Protein AF-M0QJD2-F1 (afdb_monomer)

Structure (mmCIF, N/CA/C/O backbone):
data_AF-M0QJD2-F1
#
_entry.id   AF-M0QJD2-F1
#
loop_
_atom_site.group_PDB
_atom_site.id
_atom_site.type_symbol
_atom_site.label_atom_id
_atom_site.label_alt_id
_atom_site.label_comp_id
_atom_site.label_asym_id
_atom_site.label_entity_id
_atom_site.label_seq_id
_atom_site.pdbx_PDB_ins_code
_atom_site.Cartn_x
_atom_site.Cartn_y
_atom_site.Cartn_z
_atom_site.occupancy
_atom_site.B_iso_or_equiv
_atom_site.auth_seq_id
_atom_site.auth_comp_id
_atom_site.auth_asym_id
_atom_site.auth_atom_id
_atom_site.pdbx_PDB_model_num
ATOM 1 N N . MET A 1 1 ? -17.493 -7.060 16.418 1.00 49.16 1 MET A N 1
ATOM 2 C CA . MET A 1 1 ? -16.060 -7.423 16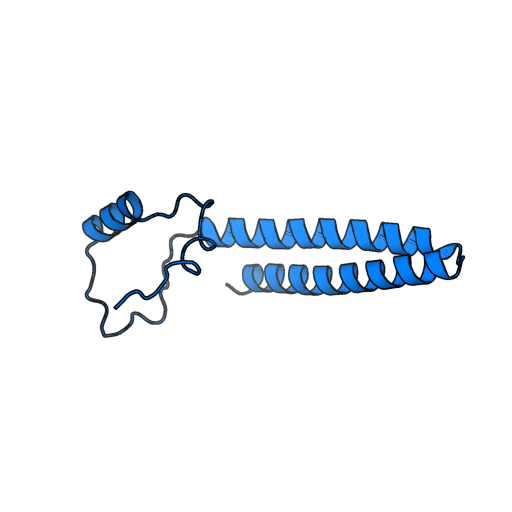.561 1.00 49.16 1 MET A CA 1
ATOM 3 C C . MET A 1 1 ? -15.407 -7.894 15.257 1.00 49.16 1 MET A C 1
ATOM 5 O O . MET A 1 1 ? -14.231 -7.611 15.078 1.00 49.16 1 MET A O 1
ATOM 9 N N . GLN A 1 2 ? -16.117 -8.575 14.345 1.00 60.53 2 GLN A N 1
ATOM 10 C CA . GLN A 1 2 ? -15.508 -9.152 13.132 1.00 60.53 2 GLN A CA 1
ATOM 11 C C . GLN A 1 2 ? -15.116 -8.118 12.060 1.00 60.53 2 GLN A C 1
ATOM 13 O O . GLN A 1 2 ? -14.043 -8.233 11.479 1.00 60.53 2 GLN A O 1
ATOM 18 N N . PHE A 1 3 ? -15.922 -7.068 11.857 1.00 59.38 3 PHE A N 1
ATOM 19 C CA . PHE A 1 3 ? -15.690 -6.089 10.785 1.00 59.38 3 PHE A CA 1
ATOM 20 C C . PHE A 1 3 ? -14.346 -5.352 10.889 1.00 59.38 3 PHE A C 1
ATOM 22 O O . PHE A 1 3 ? -13.630 -5.265 9.901 1.00 59.38 3 PHE A O 1
ATOM 29 N N . SER A 1 4 ? -13.937 -4.892 12.078 1.00 62.06 4 SER A N 1
ATOM 30 C CA . SER A 1 4 ? -12.656 -4.182 12.249 1.00 62.06 4 SER A CA 1
ATOM 31 C C . SER A 1 4 ? -11.440 -5.072 11.956 1.00 62.06 4 SER A C 1
ATOM 33 O O . SER A 1 4 ? -10.483 -4.623 11.334 1.00 62.06 4 SER A O 1
ATOM 35 N N . LYS A 1 5 ? -11.496 -6.353 12.350 1.00 66.62 5 LYS A N 1
ATOM 36 C CA . LYS A 1 5 ? -10.447 -7.337 12.036 1.00 66.62 5 LYS A CA 1
ATOM 37 C C . LYS A 1 5 ? -10.417 -7.668 10.539 1.00 66.62 5 LYS A C 1
ATOM 39 O O . LYS A 1 5 ? -9.338 -7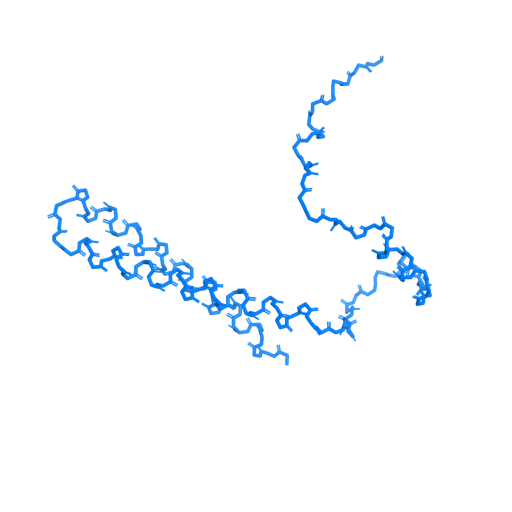.794 9.971 1.00 66.62 5 LYS A O 1
ATOM 44 N N . ALA A 1 6 ? -11.585 -7.746 9.898 1.00 75.12 6 ALA A N 1
ATOM 45 C CA . ALA A 1 6 ? -11.696 -7.960 8.457 1.00 75.12 6 ALA A CA 1
ATOM 46 C C . ALA A 1 6 ? -11.090 -6.798 7.653 1.00 75.12 6 ALA A C 1
ATOM 48 O O . ALA A 1 6 ? -10.366 -7.047 6.697 1.00 75.12 6 ALA A O 1
ATOM 49 N N . PHE A 1 7 ? -11.294 -5.544 8.073 1.00 75.25 7 PHE A N 1
ATOM 50 C CA . PHE A 1 7 ? -10.673 -4.382 7.423 1.00 75.25 7 PHE A CA 1
ATOM 51 C C . PHE A 1 7 ? -9.142 -4.392 7.513 1.00 75.25 7 PHE A C 1
ATOM 53 O O . PHE A 1 7 ? -8.475 -4.126 6.515 1.00 75.25 7 PHE A O 1
ATOM 60 N N . GLY A 1 8 ? -8.583 -4.763 8.670 1.00 73.06 8 GLY A N 1
ATOM 61 C CA . GLY A 1 8 ? -7.134 -4.933 8.819 1.00 73.06 8 GLY A CA 1
ATOM 62 C C . GLY A 1 8 ? -6.574 -6.047 7.925 1.00 73.06 8 GLY A C 1
ATOM 63 O O . GLY A 1 8 ? -5.553 -5.853 7.269 1.00 73.06 8 GLY A O 1
ATOM 64 N N . LEU A 1 9 ? -7.273 -7.187 7.834 1.00 83.69 9 LEU A N 1
ATOM 65 C CA . LEU A 1 9 ? -6.888 -8.300 6.957 1.00 83.69 9 LEU A CA 1
ATOM 66 C C . LEU A 1 9 ? -6.935 -7.902 5.473 1.00 83.69 9 LEU A C 1
ATOM 68 O O . LEU A 1 9 ? -5.998 -8.182 4.732 1.00 83.69 9 LEU A O 1
ATOM 72 N N . VAL A 1 10 ? -8.001 -7.220 5.045 1.00 84.19 10 VAL A N 1
ATOM 73 C CA . VAL A 1 10 ? -8.148 -6.730 3.664 1.00 84.19 10 VAL A CA 1
ATOM 74 C C . VAL A 1 10 ? -7.047 -5.723 3.328 1.00 84.19 10 VAL A C 1
ATOM 76 O O . VAL A 1 10 ? -6.451 -5.814 2.258 1.00 84.19 10 VAL A O 1
ATOM 79 N N . GLY A 1 11 ? -6.721 -4.815 4.252 1.00 79.06 11 GLY A N 1
ATOM 80 C CA . GLY A 1 11 ? -5.598 -3.892 4.093 1.00 79.06 11 GLY A CA 1
ATOM 81 C C . GLY A 1 11 ? -4.255 -4.616 3.943 1.00 79.06 11 GLY A C 1
ATOM 82 O O . GLY A 1 11 ? -3.476 -4.284 3.053 1.00 79.06 11 GLY A O 1
ATOM 83 N N . TYR A 1 12 ? -4.006 -5.655 4.745 1.00 81.25 12 TYR A N 1
ATOM 84 C CA . TYR A 1 12 ? -2.791 -6.470 4.641 1.00 81.25 12 TYR A CA 1
ATOM 85 C C . TYR A 1 12 ? -2.682 -7.204 3.295 1.00 81.25 12 TYR A C 1
ATOM 87 O O . TYR A 1 12 ? -1.646 -7.133 2.633 1.00 81.25 12 TYR A O 1
ATOM 95 N N . VAL A 1 13 ? -3.759 -7.855 2.848 1.00 88.06 13 VAL A N 1
ATOM 96 C CA . VAL A 1 13 ? -3.796 -8.517 1.532 1.00 88.06 13 VAL A CA 1
ATOM 97 C C . VAL A 1 13 ? -3.582 -7.499 0.407 1.00 88.06 13 VAL A C 1
ATOM 99 O O . VAL A 1 13 ? -2.815 -7.761 -0.517 1.00 88.06 13 VAL A O 1
ATOM 102 N N . GLY A 1 14 ? -4.186 -6.311 0.512 1.00 86.50 14 GLY A N 1
ATOM 103 C CA . GLY A 1 14 ? -3.955 -5.207 -0.421 1.00 86.50 14 GLY A CA 1
ATOM 104 C C . GLY A 1 14 ? -2.485 -4.782 -0.484 1.00 86.50 14 GLY A C 1
ATOM 105 O O . GLY A 1 14 ? -1.952 -4.592 -1.572 1.00 86.50 14 GLY A O 1
ATOM 106 N N . MET A 1 15 ? -1.798 -4.714 0.659 1.00 83.81 15 MET A N 1
ATOM 107 C CA . MET A 1 15 ? -0.358 -4.434 0.730 1.00 83.81 15 MET A CA 1
ATOM 108 C C . MET A 1 15 ? 0.473 -5.476 -0.033 1.00 83.81 15 MET A C 1
ATOM 110 O O . MET A 1 15 ? 1.348 -5.107 -0.816 1.00 83.81 15 MET A O 1
ATOM 114 N N . LEU A 1 16 ? 0.165 -6.768 0.130 1.00 89.50 16 LEU A N 1
ATOM 115 C CA . LEU A 1 16 ? 0.853 -7.844 -0.596 1.00 89.50 16 LEU A CA 1
ATOM 116 C C . LEU A 1 16 ? 0.633 -7.755 -2.111 1.00 89.50 16 LEU A C 1
ATOM 118 O O . LEU A 1 16 ? 1.576 -7.913 -2.886 1.00 89.50 16 LEU A O 1
ATOM 122 N N . ILE A 1 17 ? -0.597 -7.464 -2.537 1.00 90.31 17 ILE A N 1
ATOM 123 C CA . ILE A 1 1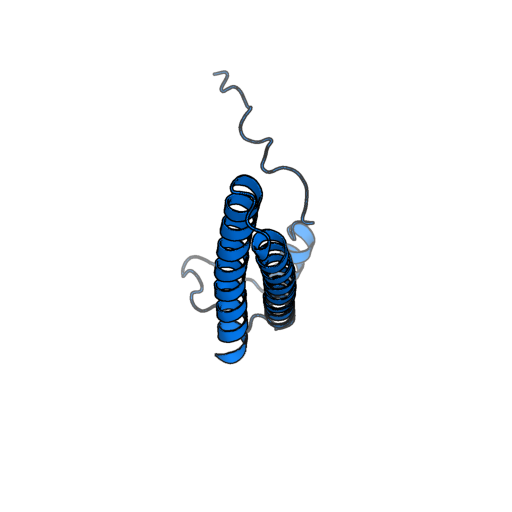7 ? -0.929 -7.284 -3.956 1.00 90.31 17 ILE A CA 1
ATOM 124 C C . ILE A 1 17 ? -0.203 -6.056 -4.525 1.00 90.31 17 ILE A C 1
ATOM 126 O O . ILE A 1 17 ? 0.389 -6.133 -5.602 1.00 90.31 17 ILE A O 1
ATOM 130 N N . GLY A 1 18 ? -0.194 -4.938 -3.794 1.00 85.56 18 GLY A N 1
ATOM 131 C CA . GLY A 1 18 ? 0.532 -3.727 -4.182 1.00 85.56 18 GLY A CA 1
ATOM 132 C C . GLY A 1 18 ? 2.036 -3.969 -4.324 1.00 85.56 18 GLY A C 1
ATOM 133 O O . GLY A 1 18 ? 2.640 -3.527 -5.301 1.00 85.56 18 GLY A O 1
ATOM 134 N N . LEU A 1 19 ? 2.628 -4.740 -3.406 1.00 90.44 19 LEU A N 1
ATOM 135 C CA . LEU A 1 19 ? 4.031 -5.148 -3.482 1.00 90.44 19 LEU A CA 1
ATOM 136 C C . LEU A 1 19 ? 4.311 -6.007 -4.724 1.00 90.44 19 LEU A C 1
ATOM 138 O O . LEU A 1 19 ? 5.293 -5.763 -5.424 1.00 90.44 19 LEU A O 1
ATOM 142 N N . ALA A 1 20 ? 3.442 -6.970 -5.041 1.00 90.31 20 ALA A N 1
ATOM 143 C CA . ALA A 1 20 ? 3.583 -7.785 -6.248 1.00 90.31 20 ALA A CA 1
ATOM 144 C C . ALA A 1 20 ? 3.547 -6.924 -7.523 1.00 90.31 20 ALA A C 1
ATOM 146 O O . ALA A 1 20 ? 4.388 -7.093 -8.408 1.00 90.31 20 ALA A O 1
ATOM 147 N N . PHE A 1 21 ? 2.635 -5.948 -7.599 1.00 87.62 21 PHE A N 1
ATOM 148 C CA . PHE A 1 21 ? 2.602 -5.001 -8.715 1.00 87.62 21 PHE A CA 1
ATOM 149 C C . PHE A 1 21 ? 3.860 -4.135 -8.797 1.00 87.62 21 PHE A C 1
ATOM 151 O O . PHE A 1 21 ? 4.334 -3.883 -9.902 1.00 87.62 21 PHE A O 1
ATOM 158 N N . ALA A 1 22 ? 4.437 -3.723 -7.665 1.00 84.88 22 ALA A N 1
ATOM 159 C CA . ALA A 1 22 ? 5.692 -2.976 -7.659 1.00 84.88 22 ALA A CA 1
ATOM 160 C C . ALA A 1 22 ? 6.846 -3.806 -8.249 1.00 84.88 22 ALA A C 1
ATOM 162 O O . ALA A 1 22 ? 7.594 -3.309 -9.090 1.00 84.88 22 ALA A O 1
ATOM 163 N N . VAL A 1 23 ? 6.949 -5.088 -7.883 1.00 91.31 23 VAL A N 1
ATOM 164 C CA . VAL A 1 23 ? 7.949 -6.008 -8.455 1.00 91.31 23 VAL A CA 1
ATOM 165 C C . VAL A 1 23 ? 7.746 -6.176 -9.963 1.00 91.31 23 VAL A C 1
ATOM 167 O O . VAL A 1 23 ? 8.709 -6.079 -10.725 1.00 91.31 23 VAL A O 1
ATOM 170 N N . LEU A 1 24 ? 6.501 -6.365 -10.413 1.00 87.81 24 LEU A N 1
ATOM 171 C CA . LEU A 1 24 ? 6.173 -6.464 -11.841 1.00 87.81 24 LEU A CA 1
ATOM 172 C C . LEU A 1 24 ? 6.474 -5.169 -12.604 1.00 87.81 24 LEU A C 1
ATOM 174 O O . LEU A 1 24 ? 6.937 -5.227 -13.740 1.00 87.81 24 LEU A O 1
ATOM 178 N N . ALA A 1 25 ? 6.248 -4.007 -11.991 1.00 86.69 25 ALA A N 1
ATOM 179 C CA . ALA A 1 25 ? 6.570 -2.714 -12.582 1.00 86.69 25 ALA A CA 1
ATOM 180 C C . ALA A 1 25 ? 8.082 -2.547 -12.766 1.00 86.69 25 ALA A C 1
ATOM 182 O O . ALA A 1 25 ? 8.523 -2.168 -13.848 1.00 86.69 25 ALA A O 1
ATOM 183 N N . ILE A 1 26 ? 8.876 -2.890 -11.746 1.00 89.44 26 ILE A N 1
ATOM 184 C CA . ILE A 1 26 ? 10.343 -2.829 -11.804 1.00 89.44 26 ILE A CA 1
ATOM 185 C C . ILE A 1 26 ? 10.876 -3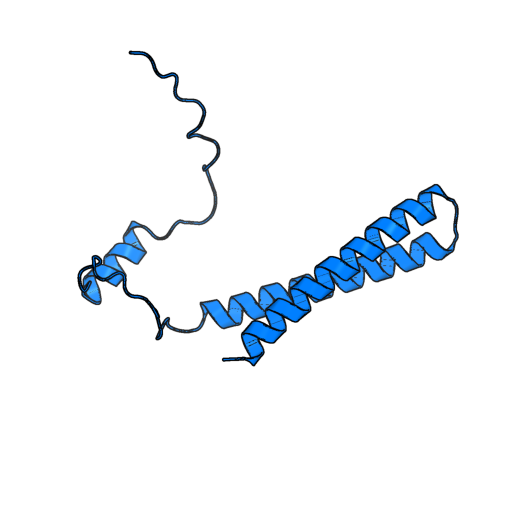.807 -12.856 1.00 89.44 26 ILE A C 1
ATOM 187 O O . ILE A 1 26 ? 11.664 -3.416 -13.717 1.00 89.44 26 ILE A O 1
ATOM 191 N N . GLY A 1 27 ? 10.414 -5.061 -12.832 1.00 89.06 27 GLY A N 1
ATOM 192 C CA . GLY A 1 27 ? 10.820 -6.074 -13.807 1.00 89.06 27 GLY A CA 1
ATOM 193 C C . GLY A 1 27 ? 10.415 -5.708 -15.237 1.00 89.06 27 GLY A C 1
ATOM 194 O O . GLY A 1 27 ? 11.222 -5.807 -16.159 1.00 89.06 27 GLY A O 1
ATOM 195 N N . GLY A 1 28 ? 9.190 -5.212 -15.424 1.00 86.81 28 GLY A N 1
ATOM 196 C CA . GLY A 1 28 ? 8.699 -4.749 -16.719 1.00 86.81 28 GLY A CA 1
ATOM 197 C C . GLY A 1 28 ? 9.463 -3.533 -17.242 1.00 86.81 28 GLY A C 1
ATOM 198 O O . GLY A 1 28 ? 9.752 -3.472 -18.436 1.00 86.81 28 GLY A O 1
ATOM 199 N N . ALA A 1 29 ? 9.821 -2.589 -16.366 1.00 85.44 29 ALA A N 1
ATOM 200 C CA . ALA A 1 29 ? 10.599 -1.407 -16.731 1.00 85.44 29 ALA A CA 1
ATOM 201 C C . ALA A 1 29 ? 12.019 -1.795 -17.157 1.00 85.44 29 ALA A C 1
ATOM 203 O O . ALA A 1 29 ? 12.501 -1.314 -18.180 1.00 85.44 29 ALA A O 1
ATOM 204 N N . ALA A 1 30 ? 12.652 -2.722 -16.430 1.00 89.06 30 ALA A N 1
ATOM 205 C CA . ALA A 1 30 ? 13.952 -3.277 -16.801 1.00 89.06 30 ALA A CA 1
ATOM 206 C C . ALA A 1 30 ? 13.903 -4.029 -18.145 1.00 89.06 30 ALA A C 1
ATOM 208 O O . ALA A 1 30 ? 14.852 -3.966 -18.921 1.00 89.06 30 ALA A O 1
ATOM 209 N N . GLY A 1 31 ? 12.786 -4.701 -18.441 1.00 87.62 31 GLY A N 1
ATOM 210 C CA . GLY A 1 31 ? 12.560 -5.392 -19.712 1.00 87.62 31 GLY A CA 1
ATOM 211 C C . GLY A 1 31 ? 12.089 -4.500 -20.870 1.00 87.62 31 GLY A C 1
ATOM 212 O O . GLY A 1 31 ? 11.838 -5.019 -21.953 1.00 87.62 31 GLY A O 1
ATOM 213 N N . GLY A 1 32 ? 11.912 -3.188 -20.669 1.00 85.06 32 GLY A N 1
ATOM 214 C CA . GLY A 1 32 ? 11.428 -2.272 -21.713 1.00 85.06 32 GLY A CA 1
ATOM 215 C C . GLY A 1 32 ? 9.962 -2.481 -22.120 1.00 85.06 32 GLY A C 1
ATOM 216 O O . GLY A 1 32 ? 9.539 -2.027 -23.184 1.00 85.06 32 GLY A O 1
ATOM 217 N N . HIS A 1 33 ? 9.164 -3.165 -21.297 1.00 85.12 33 HIS A N 1
ATOM 218 C CA . HIS A 1 33 ? 7.749 -3.389 -21.579 1.00 85.12 33 HIS A CA 1
ATOM 219 C C . HIS A 1 33 ? 6.939 -2.116 -21.306 1.00 85.12 33 HIS A C 1
ATOM 221 O O . HIS A 1 33 ? 6.897 -1.622 -2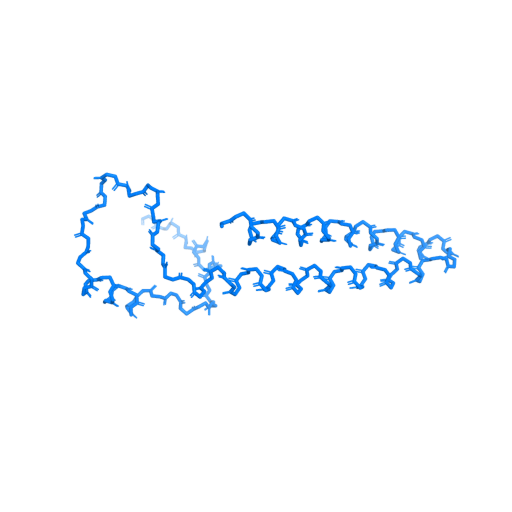0.181 1.00 85.12 33 HIS A O 1
ATOM 227 N N . ASN A 1 34 ? 6.193 -1.637 -22.306 1.00 87.00 34 ASN A N 1
ATOM 228 C CA . ASN A 1 34 ? 5.344 -0.443 -22.177 1.00 87.00 34 ASN A CA 1
ATOM 229 C C . ASN A 1 34 ? 4.266 -0.572 -21.072 1.00 87.00 34 ASN A C 1
ATOM 231 O O . ASN A 1 34 ? 3.791 0.417 -20.520 1.00 87.00 34 ASN A O 1
ATOM 235 N N . SER A 1 35 ? 3.893 -1.801 -20.699 1.00 84.38 35 SER A N 1
ATOM 236 C CA . SER A 1 35 ? 2.952 -2.083 -19.607 1.00 84.38 35 SER A CA 1
ATOM 237 C C . SER A 1 35 ? 3.507 -1.797 -18.205 1.00 84.38 35 SER A C 1
ATOM 239 O O . SER A 1 35 ? 2.730 -1.735 -17.255 1.00 84.38 35 SER A O 1
ATOM 241 N N . ALA A 1 36 ? 4.821 -1.601 -18.050 1.00 83.19 36 ALA A N 1
ATOM 242 C CA . ALA A 1 36 ? 5.462 -1.341 -16.758 1.00 83.19 36 ALA A CA 1
ATOM 243 C C . ALA A 1 36 ? 4.896 -0.108 -16.039 1.00 83.19 36 ALA A C 1
ATOM 245 O O . ALA A 1 36 ? 4.704 -0.129 -14.824 1.00 83.19 36 ALA A O 1
ATOM 246 N N . ILE A 1 37 ? 4.561 0.938 -16.802 1.00 87.25 37 ILE A N 1
ATOM 247 C CA . ILE A 1 37 ? 3.965 2.173 -16.277 1.00 87.25 37 ILE A CA 1
ATOM 248 C C . ILE A 1 37 ? 2.610 1.874 -15.626 1.00 87.25 37 ILE A C 1
ATOM 250 O O . ILE A 1 37 ? 2.338 2.326 -14.515 1.00 87.25 37 ILE A O 1
ATOM 254 N N . TRP A 1 38 ? 1.780 1.057 -16.279 1.00 88.56 38 TRP A N 1
ATOM 255 C CA . TRP A 1 38 ? 0.468 0.673 -15.759 1.00 88.56 38 TRP A CA 1
ATOM 256 C C . TRP A 1 38 ? 0.573 -0.168 -14.487 1.00 88.56 38 TRP A C 1
ATOM 258 O O . TRP A 1 38 ? -0.191 0.057 -13.549 1.00 88.56 38 TRP A O 1
ATOM 268 N N . PHE A 1 39 ? 1.553 -1.074 -14.410 1.00 84.25 39 PHE A N 1
ATOM 269 C CA . PHE A 1 39 ? 1.831 -1.814 -13.177 1.00 84.25 39 PHE A CA 1
ATOM 270 C C . PHE A 1 39 ? 2.296 -0.894 -12.043 1.00 84.25 39 PHE A C 1
ATOM 272 O O . PHE A 1 39 ? 1.863 -1.073 -10.908 1.00 84.25 39 PHE A O 1
ATOM 279 N N . GLY A 1 40 ? 3.105 0.128 -12.341 1.00 83.00 40 GLY A N 1
ATOM 280 C CA . GLY A 1 40 ? 3.535 1.121 -11.353 1.00 83.00 40 GLY A CA 1
ATOM 281 C C . GLY A 1 40 ? 2.371 1.946 -10.795 1.00 83.00 40 GLY A C 1
ATOM 282 O O . GLY A 1 40 ? 2.253 2.108 -9.580 1.00 83.00 40 GLY A O 1
ATOM 283 N N . ILE A 1 41 ? 1.464 2.406 -11.664 1.00 90.62 41 ILE A N 1
ATOM 284 C CA . ILE A 1 41 ? 0.251 3.133 -11.253 1.00 90.62 41 ILE A CA 1
ATOM 285 C C . ILE A 1 41 ? -0.650 2.235 -10.395 1.00 90.62 41 ILE A C 1
ATOM 287 O O . ILE A 1 41 ? -1.105 2.653 -9.329 1.00 90.62 41 ILE A O 1
ATOM 291 N N . ALA A 1 42 ? -0.875 0.988 -10.822 1.00 86.81 42 ALA A N 1
ATOM 292 C CA . ALA A 1 42 ? -1.668 0.024 -10.063 1.00 86.81 42 ALA A CA 1
ATOM 293 C C . ALA A 1 42 ? -1.053 -0.266 -8.683 1.00 86.81 42 ALA A C 1
ATOM 295 O O . ALA A 1 42 ? -1.776 -0.283 -7.684 1.00 86.81 42 ALA A O 1
ATOM 296 N N . ALA A 1 43 ? 0.274 -0.426 -8.603 1.00 87.62 43 ALA A N 1
ATOM 297 C CA . ALA A 1 43 ? 0.993 -0.608 -7.344 1.00 87.62 43 ALA A CA 1
ATOM 298 C C . ALA A 1 43 ? 0.768 0.575 -6.394 1.00 87.62 43 ALA A C 1
ATOM 300 O O . ALA A 1 43 ? 0.381 0.373 -5.242 1.00 87.62 43 ALA A O 1
ATOM 301 N N . ALA A 1 44 ? 0.942 1.804 -6.890 1.00 90.25 44 ALA A N 1
ATOM 302 C CA . ALA A 1 44 ? 0.776 3.017 -6.096 1.00 90.25 44 ALA A CA 1
ATOM 303 C C . ALA A 1 44 ? -0.648 3.145 -5.535 1.00 90.25 44 ALA A C 1
ATOM 305 O O . ALA A 1 44 ? -0.824 3.323 -4.330 1.00 90.25 44 ALA A O 1
ATOM 306 N N . LEU A 1 45 ? -1.669 2.988 -6.383 1.00 92.19 45 LEU A N 1
ATOM 307 C CA . LEU A 1 45 ? -3.070 3.075 -5.957 1.00 92.19 45 LEU A CA 1
ATOM 308 C C . LEU A 1 45 ? -3.429 1.998 -4.925 1.00 92.19 45 LEU A C 1
ATOM 310 O O . LEU A 1 45 ? -4.107 2.282 -3.932 1.00 92.19 45 LEU A O 1
ATOM 314 N N . THR A 1 46 ? -2.947 0.772 -5.135 1.00 90.81 46 THR A N 1
ATOM 315 C CA . THR A 1 46 ? -3.217 -0.349 -4.227 1.00 90.81 46 THR A CA 1
ATOM 316 C C . THR A 1 46 ? -2.559 -0.120 -2.867 1.00 90.81 46 THR A C 1
ATOM 318 O O . THR A 1 46 ? -3.213 -0.291 -1.838 1.00 90.81 46 THR A O 1
ATOM 321 N N . LEU A 1 47 ? -1.301 0.337 -2.846 1.00 83.69 47 LEU A N 1
ATOM 322 C CA . LEU A 1 47 ? -0.578 0.649 -1.610 1.00 83.69 47 LEU A CA 1
ATOM 323 C C . LEU A 1 47 ? -1.241 1.789 -0.834 1.00 83.69 47 LEU A C 1
ATOM 325 O O . LEU A 1 47 ? -1.451 1.652 0.369 1.00 83.69 47 LEU A O 1
ATOM 329 N N . ILE A 1 48 ? -1.631 2.875 -1.507 1.00 90.94 48 ILE A N 1
ATOM 330 C CA . ILE A 1 48 ? -2.334 3.997 -0.865 1.00 90.94 48 ILE A CA 1
ATOM 331 C C . ILE A 1 48 ? -3.635 3.507 -0.222 1.00 90.94 48 ILE A C 1
ATOM 333 O O . ILE A 1 48 ? -3.890 3.771 0.953 1.00 90.94 48 ILE A O 1
ATOM 337 N N . THR A 1 49 ? -4.433 2.737 -0.963 1.00 85.56 49 THR A N 1
ATOM 338 C CA . THR A 1 49 ? -5.707 2.202 -0.463 1.00 85.56 49 THR A CA 1
ATOM 339 C C . THR A 1 49 ? -5.496 1.276 0.737 1.00 85.56 49 THR A C 1
ATOM 341 O O . THR A 1 49 ? -6.206 1.380 1.739 1.00 85.56 49 THR A O 1
ATOM 344 N N . ALA A 1 50 ? -4.488 0.403 0.673 1.00 80.88 50 ALA A N 1
ATOM 345 C CA . ALA A 1 50 ? -4.127 -0.494 1.765 1.00 80.88 50 ALA A CA 1
ATOM 346 C C . ALA A 1 50 ? -3.708 0.274 3.028 1.00 80.88 50 ALA A C 1
ATOM 348 O O . ALA A 1 50 ? -4.172 -0.047 4.122 1.00 80.88 50 ALA A O 1
ATOM 349 N N . ILE A 1 51 ? -2.890 1.320 2.882 1.00 84.19 51 ILE A N 1
ATOM 350 C CA . ILE A 1 51 ? -2.457 2.170 3.999 1.00 84.19 51 ILE A CA 1
ATOM 351 C C . ILE A 1 51 ? -3.661 2.845 4.657 1.00 84.19 51 ILE A C 1
ATOM 353 O O . ILE A 1 51 ? -3.784 2.798 5.880 1.00 84.19 51 ILE A O 1
ATOM 357 N N . VAL A 1 52 ? -4.579 3.413 3.869 1.00 84.62 52 VAL A N 1
ATOM 358 C CA . VAL A 1 52 ? -5.799 4.054 4.390 1.00 84.62 52 VAL A CA 1
ATOM 359 C C . VAL A 1 52 ? -6.661 3.056 5.167 1.00 84.62 52 VAL A C 1
ATOM 361 O O . VAL A 1 52 ? -7.125 3.367 6.265 1.00 84.62 52 VAL A O 1
ATOM 364 N N . LEU A 1 53 ? -6.835 1.837 4.649 1.00 79.50 53 LEU A N 1
ATOM 365 C CA . LEU A 1 53 ? -7.590 0.775 5.323 1.00 79.50 53 LEU A CA 1
ATOM 366 C C . LEU A 1 53 ? -6.937 0.352 6.645 1.00 79.50 53 LEU A C 1
ATOM 368 O O . LEU A 1 53 ? -7.626 0.208 7.659 1.00 79.50 53 LEU A O 1
ATOM 372 N N . ILE A 1 54 ? -5.612 0.189 6.658 1.00 77.94 54 ILE A N 1
ATOM 373 C CA . ILE A 1 54 ? -4.861 -0.182 7.861 1.00 77.94 54 ILE A CA 1
ATOM 374 C C . ILE A 1 54 ? -4.939 0.940 8.900 1.00 77.94 54 ILE A C 1
ATOM 376 O O . ILE A 1 54 ? -5.307 0.675 10.047 1.00 77.94 54 ILE A O 1
ATOM 380 N N . ALA A 1 55 ? -4.665 2.185 8.507 1.00 78.12 55 ALA A N 1
ATOM 381 C CA . ALA A 1 55 ? -4.713 3.346 9.392 1.00 78.12 55 ALA A CA 1
ATOM 382 C C . ALA A 1 55 ? -6.122 3.564 9.967 1.00 78.12 55 ALA A C 1
ATOM 384 O O . ALA A 1 55 ? -6.277 3.726 11.179 1.00 78.12 55 ALA A O 1
ATOM 385 N N . GLY A 1 56 ? -7.158 3.463 9.128 1.00 75.19 56 GLY A N 1
ATOM 386 C CA . GLY A 1 56 ? -8.554 3.545 9.559 1.00 75.19 56 GLY A CA 1
ATOM 387 C C . GLY A 1 56 ? -8.938 2.424 10.528 1.00 75.19 56 GLY A C 1
ATOM 388 O O . GLY A 1 56 ? -9.607 2.672 11.533 1.00 75.19 56 GLY A O 1
ATOM 389 N N . SER A 1 57 ? -8.465 1.195 10.288 1.00 71.25 57 SER A N 1
ATOM 390 C CA . SER A 1 57 ? -8.704 0.075 11.205 1.00 71.25 57 SER A CA 1
ATOM 391 C C . SER A 1 57 ? -8.037 0.287 12.568 1.00 71.25 57 SER A C 1
ATOM 393 O O . SER A 1 57 ? -8.665 0.019 13.594 1.00 71.25 57 SER A O 1
ATOM 395 N N . ARG A 1 58 ? -6.806 0.823 12.587 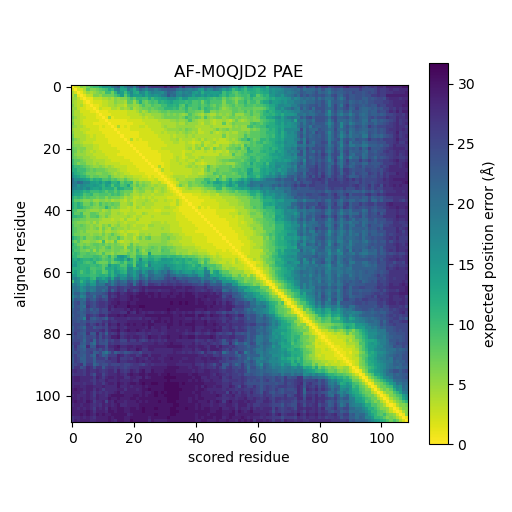1.00 69.62 58 ARG A N 1
ATOM 396 C CA . ARG A 1 58 ? -6.065 1.144 13.813 1.00 69.62 58 ARG A CA 1
ATOM 397 C C . ARG A 1 58 ? -6.761 2.239 14.610 1.00 69.62 58 ARG A C 1
ATOM 399 O O . ARG A 1 58 ? -7.014 2.024 15.787 1.00 69.62 58 ARG A O 1
ATOM 406 N N . GLY A 1 59 ? -7.163 3.340 13.974 1.00 69.50 59 GLY A N 1
ATOM 407 C CA . GLY A 1 59 ? -7.904 4.411 14.652 1.00 69.50 59 GLY A CA 1
ATOM 408 C C . GLY A 1 59 ? -9.183 3.901 15.327 1.00 69.50 59 GLY A C 1
ATOM 409 O O . GLY A 1 59 ? -9.419 4.158 16.503 1.00 69.50 59 GLY A O 1
ATOM 410 N N . LEU A 1 60 ? -9.961 3.067 14.628 1.00 63.69 60 LEU A N 1
ATOM 411 C CA . LEU A 1 60 ? -11.181 2.462 15.179 1.00 63.69 60 LEU A CA 1
ATOM 412 C C . LEU A 1 60 ? -10.931 1.461 16.322 1.00 63.69 60 LEU A C 1
ATOM 414 O O . LEU A 1 60 ? -11.844 1.200 17.111 1.00 63.69 60 LEU A O 1
ATOM 418 N N . LEU A 1 61 ? -9.742 0.860 16.387 1.00 61.09 61 LEU A N 1
ATOM 419 C CA . LEU A 1 61 ? -9.340 -0.051 17.461 1.00 61.09 61 LEU A CA 1
ATOM 420 C C . LEU A 1 61 ? -8.826 0.718 18.686 1.00 61.09 61 LEU A C 1
ATOM 422 O O . LEU A 1 61 ? -9.183 0.344 19.799 1.00 61.09 61 LEU A O 1
ATOM 426 N N . THR A 1 62 ? -8.065 1.797 18.488 1.00 61.34 62 THR A N 1
ATOM 427 C CA . THR A 1 62 ? -7.489 2.614 19.571 1.00 61.34 62 THR A CA 1
ATOM 428 C C . THR A 1 62 ? -8.533 3.489 20.271 1.00 61.34 62 THR A C 1
ATOM 430 O O . THR A 1 62 ? -8.442 3.707 21.472 1.00 61.34 62 THR A O 1
ATOM 433 N N . SER A 1 63 ? -9.574 3.948 19.569 1.00 57.47 63 SER A N 1
ATOM 434 C CA . SER A 1 63 ? -10.640 4.771 20.171 1.00 57.47 63 SER A CA 1
ATOM 435 C C . SER A 1 63 ? -11.665 3.983 20.998 1.00 57.47 63 SER A C 1
ATOM 437 O O . SER A 1 63 ? -12.660 4.556 21.444 1.00 57.47 63 SER A O 1
ATOM 439 N N . ARG A 1 64 ? -11.490 2.668 21.181 1.00 55.84 64 ARG A N 1
ATOM 440 C CA . ARG A 1 64 ? -12.404 1.859 21.996 1.00 55.84 64 ARG A CA 1
ATOM 441 C C . ARG A 1 64 ? -11.793 1.602 23.373 1.00 55.84 64 ARG A C 1
ATOM 443 O O . ARG A 1 64 ? -10.717 1.012 23.424 1.00 55.84 64 ARG A O 1
ATOM 450 N N . PRO A 1 65 ? -12.487 1.950 24.477 1.00 48.44 65 PRO A N 1
ATOM 451 C CA . PRO A 1 65 ? -12.036 1.579 25.812 1.00 48.44 65 PRO A CA 1
ATOM 452 C C . PRO A 1 65 ? -11.891 0.056 25.874 1.00 48.44 65 PRO A C 1
ATOM 454 O O . PRO A 1 65 ? -12.786 -0.682 25.440 1.00 48.44 65 PRO A O 1
ATOM 457 N N . VAL A 1 66 ? -10.732 -0.404 26.347 1.00 54.38 66 VAL A N 1
ATOM 458 C CA . VAL A 1 66 ? -10.286 -1.804 26.344 1.00 54.38 66 VAL A CA 1
ATOM 459 C C . VAL A 1 66 ? -11.138 -2.618 27.324 1.00 54.38 66 VAL A C 1
ATOM 461 O O . VAL A 1 66 ? -10.713 -2.988 28.407 1.00 54.38 66 VAL A O 1
ATOM 464 N N . ARG A 1 67 ? -12.386 -2.920 26.954 1.00 53.09 67 ARG A N 1
ATOM 465 C CA . ARG A 1 67 ? -13.340 -3.647 27.813 1.00 53.09 67 ARG A CA 1
ATOM 466 C C . ARG A 1 67 ? -13.113 -5.162 27.836 1.00 53.09 67 ARG A C 1
ATOM 468 O O . ARG A 1 67 ? -13.974 -5.899 28.304 1.00 53.09 67 ARG A O 1
ATOM 475 N N . ASN A 1 68 ? -12.023 -5.650 27.244 1.00 50.09 68 ASN A N 1
ATOM 476 C CA . ASN A 1 68 ? -11.768 -7.080 27.116 1.00 50.09 68 ASN A CA 1
ATOM 477 C C . ASN A 1 68 ? -10.260 -7.371 27.017 1.00 50.09 68 ASN A C 1
ATOM 479 O O . ASN A 1 68 ? -9.758 -7.742 25.955 1.00 50.09 68 ASN A O 1
ATOM 483 N N . ARG A 1 69 ? -9.533 -7.191 28.130 1.00 54.16 69 ARG A N 1
ATOM 484 C CA . ARG A 1 69 ? -8.243 -7.862 28.365 1.00 54.16 69 ARG A CA 1
ATOM 485 C C . ARG A 1 69 ? -8.533 -9.348 28.615 1.00 54.16 69 ARG A C 1
ATOM 487 O O . ARG A 1 69 ? -8.584 -9.806 29.750 1.00 54.16 69 ARG A O 1
ATOM 494 N N . THR A 1 70 ? -8.850 -10.099 27.561 1.00 52.78 70 THR A N 1
ATOM 495 C CA . THR A 1 70 ? -9.017 -11.552 27.675 1.00 52.78 70 THR A CA 1
ATOM 496 C C . THR A 1 70 ? -7.625 -12.155 27.845 1.00 52.78 70 THR A C 1
ATOM 498 O O . THR A 1 70 ? -6.839 -12.114 26.899 1.00 52.78 70 THR A O 1
ATOM 501 N N . HIS A 1 71 ? -7.380 -12.714 29.033 1.00 49.12 71 HIS A N 1
ATOM 502 C CA . HIS A 1 71 ? -6.102 -13.120 29.645 1.00 49.12 71 HIS A CA 1
ATOM 503 C C . HIS A 1 71 ? -5.450 -12.008 30.478 1.00 49.12 71 HIS A C 1
ATOM 505 O O . HIS A 1 71 ? -4.385 -11.499 30.146 1.00 49.12 71 HIS A O 1
ATOM 511 N N . GLN A 1 72 ? -6.107 -11.658 31.592 1.00 53.16 72 GLN A N 1
ATOM 512 C CA . GLN A 1 72 ? -5.377 -11.252 32.792 1.00 53.16 72 GLN A CA 1
ATOM 513 C C . GLN A 1 72 ? -4.398 -12.379 33.124 1.00 53.16 72 GLN A C 1
ATOM 515 O O . GLN A 1 72 ? -4.809 -13.525 33.321 1.00 53.16 72 GLN A O 1
ATOM 520 N N . ASP A 1 73 ? -3.110 -12.061 33.104 1.00 57.09 73 ASP A N 1
ATOM 521 C CA . ASP A 1 73 ? -2.087 -12.905 33.700 1.00 57.09 73 ASP A CA 1
ATOM 522 C C . ASP A 1 73 ? -2.493 -13.155 35.167 1.00 57.09 73 ASP A C 1
ATOM 524 O O . ASP A 1 73 ? -2.714 -12.180 35.887 1.00 57.09 73 ASP A O 1
ATOM 528 N N . PRO A 1 74 ? -2.640 -14.413 35.633 1.00 56.78 74 PRO A N 1
ATOM 529 C CA . PRO A 1 74 ? -2.992 -14.703 37.025 1.00 56.78 74 PRO A CA 1
ATOM 530 C C . PRO A 1 74 ? -2.002 -14.115 38.039 1.00 56.78 74 PRO A C 1
ATOM 532 O O . PRO A 1 74 ? -2.317 -14.036 39.224 1.00 56.78 74 PRO A O 1
ATOM 535 N N . LEU A 1 75 ? -0.799 -13.748 37.586 1.00 58.56 75 LEU A N 1
ATOM 536 C CA . LEU A 1 75 ? 0.235 -13.113 38.395 1.00 58.56 75 LEU A CA 1
ATOM 537 C C . LEU A 1 75 ? 0.148 -11.583 38.405 1.00 58.56 75 LEU A C 1
ATOM 539 O O . LEU A 1 75 ? 0.856 -10.965 39.198 1.00 58.56 75 LEU A O 1
ATOM 543 N N . GLN A 1 76 ? -0.683 -10.963 37.561 1.00 53.00 76 GLN A N 1
ATOM 544 C CA . GLN A 1 76 ? -0.910 -9.520 37.607 1.00 53.00 76 GLN A CA 1
ATOM 545 C C . GLN A 1 76 ? -1.951 -9.202 38.690 1.00 53.00 76 GLN A C 1
ATOM 547 O O . GLN A 1 76 ? -3.112 -9.590 38.542 1.00 53.00 76 GLN A O 1
ATOM 552 N N . PRO A 1 77 ? -1.566 -8.499 39.773 1.00 60.72 77 PRO A N 1
ATOM 553 C CA . PRO A 1 77 ? -2.517 -8.052 40.781 1.00 60.72 77 PRO A CA 1
ATOM 554 C C . PRO A 1 77 ? -3.553 -7.111 40.158 1.00 60.72 77 PRO A C 1
ATOM 556 O O . PRO A 1 77 ? -3.267 -6.412 39.185 1.00 60.72 77 PRO A O 1
ATOM 559 N N . GLU A 1 78 ? -4.754 -7.083 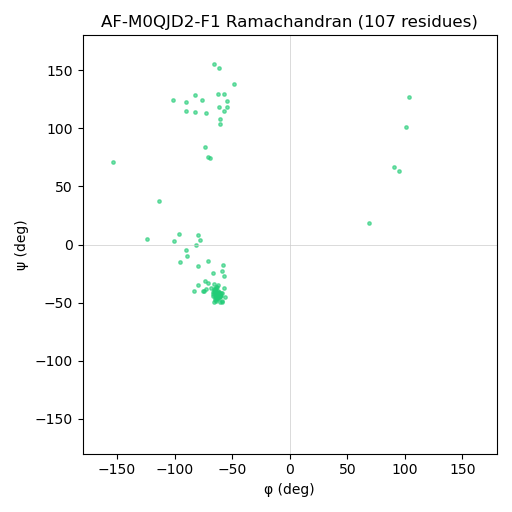40.734 1.00 57.41 78 GLU A N 1
ATOM 560 C CA . GLU A 1 78 ? -5.778 -6.106 40.373 1.00 57.41 78 GLU A CA 1
ATOM 561 C C . GLU A 1 78 ? -5.244 -4.696 40.652 1.00 57.41 78 GLU A C 1
ATOM 563 O O . GLU A 1 78 ? -5.073 -4.303 41.802 1.00 57.41 78 GLU A O 1
ATOM 568 N N . VAL A 1 79 ? -4.937 -3.958 39.585 1.00 60.91 79 VAL A N 1
ATOM 569 C CA . VAL A 1 79 ? -4.523 -2.556 39.656 1.00 60.91 79 VAL A CA 1
ATOM 570 C C . VAL A 1 79 ? -5.788 -1.714 39.771 1.00 60.91 79 VAL A C 1
ATOM 572 O O . VAL A 1 79 ? -6.731 -1.889 38.990 1.00 60.91 79 VAL A O 1
ATOM 575 N N . THR A 1 80 ? -5.847 -0.828 40.760 1.00 67.25 80 THR A N 1
ATOM 576 C CA . THR A 1 80 ? -6.992 0.071 40.924 1.00 67.25 80 THR A CA 1
ATOM 577 C C . THR A 1 80 ? -7.077 1.060 39.749 1.00 67.25 80 THR A C 1
ATOM 579 O O . THR A 1 80 ? -6.060 1.364 39.121 1.00 67.25 80 THR A O 1
ATOM 582 N N . PRO A 1 81 ? -8.266 1.610 39.431 1.00 62.75 81 PRO A N 1
ATOM 583 C CA . PRO A 1 81 ? -8.412 2.577 38.337 1.00 62.75 81 PRO A CA 1
ATOM 584 C C . PRO A 1 81 ? -7.515 3.817 38.485 1.00 62.75 81 PRO A C 1
ATOM 586 O O . PRO A 1 81 ? -7.142 4.437 37.493 1.00 62.75 81 PRO A O 1
ATOM 589 N N . GLU A 1 82 ? -7.170 4.179 39.722 1.00 61.12 82 GLU A N 1
ATOM 590 C CA . GLU A 1 82 ? -6.282 5.300 40.039 1.00 61.12 82 GLU A CA 1
ATOM 591 C C . GLU A 1 82 ? -4.815 4.969 39.724 1.00 61.12 82 GLU A C 1
ATOM 593 O O . GLU A 1 82 ? -4.099 5.792 39.156 1.00 61.12 82 GLU A O 1
ATOM 598 N N . GLU A 1 83 ? -4.380 3.744 40.018 1.00 59.81 83 GLU A N 1
ATOM 599 C CA . GLU A 1 83 ? -3.030 3.261 39.713 1.00 59.81 83 GLU A CA 1
ATOM 600 C C . GLU A 1 83 ? -2.819 3.035 38.208 1.00 59.81 83 GLU A C 1
ATOM 602 O O . GLU A 1 83 ? -1.725 3.276 37.702 1.00 59.81 83 GLU A O 1
ATOM 607 N N . GLU A 1 84 ? -3.858 2.626 37.470 1.00 64.38 84 GLU A N 1
ATOM 608 C CA . GLU A 1 84 ? -3.800 2.510 36.006 1.00 64.38 84 GLU A CA 1
ATOM 609 C C . GLU A 1 84 ? -3.638 3.886 35.344 1.00 64.38 84 GLU A C 1
ATOM 611 O O . GLU A 1 84 ? -2.824 4.040 34.433 1.00 64.38 84 GLU A O 1
ATOM 616 N N . ALA A 1 85 ? -4.351 4.901 35.846 1.00 64.06 85 ALA A N 1
ATOM 617 C CA . ALA A 1 85 ? -4.209 6.275 35.374 1.00 64.06 85 ALA A CA 1
ATOM 618 C C . ALA A 1 85 ? -2.815 6.847 35.681 1.00 64.06 85 ALA A C 1
ATOM 620 O O . ALA A 1 85 ? -2.216 7.475 34.811 1.00 64.06 85 ALA A O 1
ATOM 621 N N . TRP A 1 86 ? -2.278 6.587 36.880 1.00 72.31 86 TRP A N 1
ATOM 622 C CA . TRP A 1 86 ? -0.909 6.974 37.237 1.00 72.31 86 TRP A CA 1
ATOM 623 C C . TRP A 1 86 ? 0.133 6.279 36.350 1.00 72.31 86 TRP A C 1
ATOM 625 O O . TRP A 1 86 ? 1.055 6.924 35.860 1.00 72.31 86 TRP A O 1
ATOM 635 N N . TYR A 1 87 ? -0.034 4.981 36.081 1.00 60.66 87 TYR A N 1
ATOM 636 C CA . TYR A 1 87 ? 0.885 4.227 35.229 1.00 60.66 87 TYR A CA 1
ATOM 637 C C . TYR A 1 87 ? 0.857 4.703 33.769 1.00 60.66 87 TYR A C 1
ATOM 639 O O . TYR A 1 87 ? 1.905 4.793 33.130 1.00 60.66 87 TYR A O 1
ATOM 647 N N . GLU A 1 88 ? -0.322 5.028 33.228 1.00 64.19 88 GLU A N 1
ATOM 648 C CA . GLU A 1 88 ? -0.433 5.622 31.891 1.00 64.19 88 GLU A CA 1
ATOM 649 C C . GLU A 1 88 ? 0.195 7.019 31.811 1.00 64.19 88 GLU A C 1
ATOM 651 O O . GLU A 1 88 ? 0.730 7.365 30.762 1.00 64.19 88 GLU A O 1
ATOM 656 N N . ASP A 1 89 ? 0.144 7.819 32.874 1.00 71.25 89 ASP A N 1
ATOM 657 C CA . ASP A 1 89 ? 0.745 9.159 32.880 1.00 71.25 89 ASP A CA 1
ATOM 658 C C . ASP A 1 89 ? 2.278 9.093 33.012 1.00 71.25 89 ASP A C 1
ATOM 660 O O . ASP A 1 89 ? 2.999 9.794 32.302 1.00 71.25 89 ASP A O 1
ATOM 664 N N . GLU A 1 90 ? 2.784 8.184 33.849 1.00 71.38 90 GLU A N 1
ATOM 665 C CA . GLU A 1 90 ? 4.219 8.031 34.127 1.00 71.38 90 GLU A CA 1
ATOM 666 C C . GLU A 1 90 ? 4.967 7.254 33.023 1.00 71.38 90 GLU A C 1
ATOM 668 O O . GLU A 1 90 ? 6.126 7.550 32.726 1.00 71.38 90 GLU A O 1
ATOM 673 N N . TYR A 1 91 ? 4.324 6.259 32.395 1.00 61.12 91 TYR A N 1
ATOM 674 C CA . TYR A 1 91 ? 4.993 5.303 31.498 1.00 61.12 91 TYR A CA 1
ATOM 675 C C . TYR A 1 91 ? 4.413 5.208 30.086 1.00 61.12 91 TYR A C 1
ATOM 677 O O . TYR A 1 91 ? 4.895 4.371 29.313 1.00 61.12 91 TYR A O 1
ATOM 685 N N . ARG A 1 92 ? 3.419 6.023 29.690 1.00 58.91 92 ARG A N 1
ATOM 686 C CA . ARG A 1 92 ? 3.019 6.093 28.271 1.00 58.91 92 ARG A CA 1
ATOM 687 C C . ARG A 1 92 ? 4.264 6.471 27.463 1.00 58.91 92 ARG A C 1
ATOM 689 O O . ARG A 1 92 ? 4.765 7.584 27.627 1.00 58.91 92 ARG A O 1
ATOM 696 N N . PRO A 1 93 ? 4.771 5.585 26.584 1.00 55.81 93 PRO A N 1
ATOM 697 C CA . PRO A 1 93 ? 5.864 5.954 25.712 1.00 55.81 93 PRO A CA 1
ATOM 698 C C . PRO A 1 93 ? 5.344 7.105 24.859 1.00 55.81 93 PRO A C 1
ATOM 700 O O . PRO A 1 93 ? 4.354 6.959 24.138 1.00 55.81 93 PRO A O 1
ATOM 703 N N . GLN A 1 94 ? 5.972 8.269 24.977 1.00 57.22 94 GLN A N 1
ATOM 704 C CA . GLN A 1 94 ? 5.985 9.197 23.863 1.00 57.22 94 GLN A CA 1
ATOM 705 C C . GLN A 1 94 ? 6.687 8.411 22.763 1.00 57.22 94 GLN A C 1
ATOM 707 O O . GLN A 1 94 ? 7.876 8.118 22.887 1.00 57.22 94 GLN A O 1
ATOM 712 N N . ASP A 1 95 ? 5.914 7.913 21.796 1.00 55.75 95 ASP A N 1
ATOM 713 C CA . ASP A 1 95 ? 6.488 7.244 20.641 1.00 55.75 95 ASP A CA 1
ATOM 714 C C . ASP A 1 95 ? 7.604 8.143 20.097 1.00 55.75 95 ASP A C 1
ATOM 716 O O . ASP A 1 95 ? 7.453 9.365 20.041 1.00 55.75 95 ASP A O 1
ATOM 720 N N . ASP A 1 96 ? 8.703 7.480 19.736 1.00 51.50 96 ASP A N 1
ATOM 721 C CA . ASP A 1 96 ? 9.920 7.992 19.113 1.00 51.50 96 ASP A CA 1
ATOM 722 C C . ASP A 1 96 ? 11.103 8.122 20.091 1.00 51.50 96 ASP A C 1
ATOM 724 O O . ASP A 1 96 ? 11.061 8.831 21.086 1.00 51.50 96 ASP A O 1
ATOM 728 N N . VAL A 1 97 ? 12.236 7.522 19.700 1.00 50.00 97 VAL A N 1
ATOM 729 C CA . VAL A 1 97 ? 13.598 7.686 20.256 1.00 50.00 97 VAL A CA 1
ATOM 730 C C . VAL A 1 97 ? 14.063 6.549 21.214 1.00 50.00 97 VAL A C 1
ATOM 732 O O . VAL A 1 97 ? 13.811 6.522 22.409 1.00 50.00 97 VAL A O 1
ATOM 735 N N . GLN A 1 98 ? 14.896 5.662 20.631 1.00 45.47 98 GLN A N 1
ATOM 736 C CA . GLN A 1 98 ? 15.960 4.821 21.241 1.00 45.47 98 GLN A CA 1
ATOM 737 C C . GLN A 1 98 ? 15.680 3.365 21.666 1.00 45.47 98 GLN A C 1
ATOM 739 O O . GLN A 1 98 ? 15.952 2.981 22.796 1.00 45.47 98 GLN A O 1
ATOM 744 N N . VAL A 1 99 ? 15.351 2.476 20.719 1.00 50.12 99 VAL A N 1
ATOM 745 C CA . VAL A 1 99 ? 15.693 1.034 20.873 1.00 50.12 99 VAL A CA 1
ATOM 746 C C . VAL A 1 99 ? 17.080 0.706 20.277 1.00 50.12 99 VAL A C 1
ATOM 748 O O . VAL A 1 99 ? 17.611 -0.385 20.459 1.00 50.12 99 VAL A O 1
ATOM 751 N N . THR A 1 100 ? 17.747 1.667 19.627 1.00 46.22 100 THR A N 1
ATOM 752 C CA . THR A 1 100 ? 19.088 1.461 19.044 1.00 46.22 100 THR A CA 1
ATOM 753 C C . THR A 1 100 ? 20.225 1.540 20.077 1.00 46.22 100 THR A C 1
ATOM 755 O O . THR A 1 100 ? 21.304 1.017 19.823 1.00 46.22 100 THR A O 1
ATOM 758 N N . GLN A 1 101 ? 20.013 2.128 21.262 1.00 50.75 101 GLN A N 1
ATOM 759 C CA . GLN A 1 101 ? 21.111 2.458 22.189 1.00 50.75 101 GLN A CA 1
ATOM 760 C C . GLN A 1 101 ? 21.378 1.426 23.307 1.00 50.75 101 GLN A C 1
ATOM 762 O O . GLN A 1 101 ? 22.167 1.690 24.206 1.00 50.75 101 GLN A O 1
ATOM 767 N N . ALA A 1 102 ? 20.759 0.241 23.270 1.00 46.25 102 ALA A N 1
ATOM 768 C CA . ALA A 1 102 ? 20.998 -0.812 24.270 1.00 46.25 102 ALA A CA 1
ATOM 769 C C . ALA A 1 102 ? 21.962 -1.922 23.801 1.00 46.25 102 ALA A C 1
ATOM 771 O O . ALA A 1 102 ? 22.176 -2.887 24.532 1.00 46.25 102 ALA A O 1
ATOM 772 N N . ARG A 1 103 ? 22.541 -1.813 22.591 1.00 51.81 103 ARG A N 1
ATOM 773 C CA . ARG A 1 103 ? 23.470 -2.824 22.044 1.00 51.81 103 ARG A CA 1
ATOM 774 C C . ARG A 1 103 ? 24.957 -2.520 22.276 1.00 51.81 103 ARG A C 1
ATOM 776 O O . ARG A 1 103 ? 25.754 -3.443 22.191 1.00 51.81 103 ARG A O 1
ATOM 783 N N . ASP A 1 104 ? 25.305 -1.285 22.644 1.00 52.34 104 ASP A N 1
ATOM 784 C CA . ASP A 1 104 ? 26.697 -0.814 22.759 1.00 52.34 104 ASP A CA 1
ATOM 785 C C . ASP A 1 104 ? 27.125 -0.492 24.203 1.00 52.34 104 ASP A 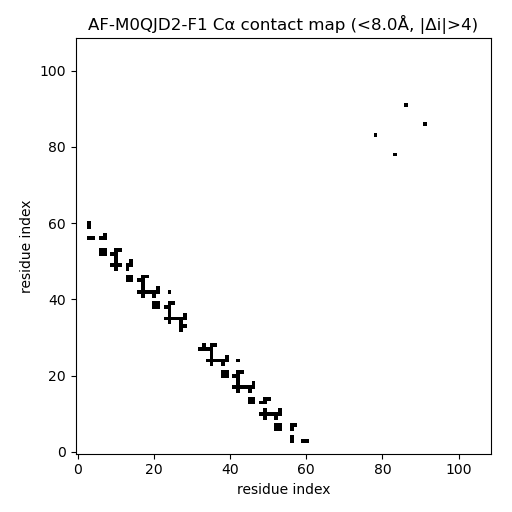C 1
ATOM 787 O O . ASP A 1 104 ? 27.871 0.456 24.443 1.00 52.34 104 ASP A O 1
ATOM 791 N N . ARG A 1 105 ? 26.687 -1.273 25.202 1.00 54.75 105 ARG A N 1
ATOM 792 C CA . ARG A 1 105 ? 27.419 -1.294 26.481 1.00 54.75 105 ARG A CA 1
ATOM 793 C C . ARG A 1 105 ? 28.488 -2.386 26.420 1.00 54.75 105 ARG A C 1
ATOM 795 O O . ARG A 1 105 ? 28.113 -3.557 26.348 1.00 54.75 105 ARG A O 1
ATOM 802 N N . PRO A 1 106 ? 29.788 -2.042 26.474 1.00 51.53 106 PRO A N 1
ATOM 803 C CA . PRO A 1 106 ? 30.821 -3.029 26.726 1.00 51.53 106 PRO A CA 1
ATOM 804 C C . PRO A 1 106 ? 30.569 -3.627 28.109 1.00 51.53 106 PRO A C 1
ATOM 806 O O . PRO A 1 106 ? 30.354 -2.907 29.087 1.00 51.53 106 PRO A O 1
ATOM 809 N N . SER A 1 107 ? 30.545 -4.954 28.170 1.00 65.25 107 SER A N 1
ATOM 810 C CA . SER A 1 107 ? 30.643 -5.699 29.415 1.00 65.25 107 SER A CA 1
ATOM 811 C C . SER A 1 107 ? 32.089 -5.620 29.898 1.00 65.25 107 SER A C 1
ATOM 813 O O . SER A 1 107 ? 32.884 -6.515 29.609 1.00 65.25 107 SER A O 1
ATOM 815 N N . ASP A 1 108 ? 32.429 -4.543 30.595 1.00 58.06 108 ASP A N 1
ATOM 816 C CA . ASP A 1 108 ? 33.680 -4.483 31.340 1.00 58.06 108 ASP A CA 1
ATOM 817 C C .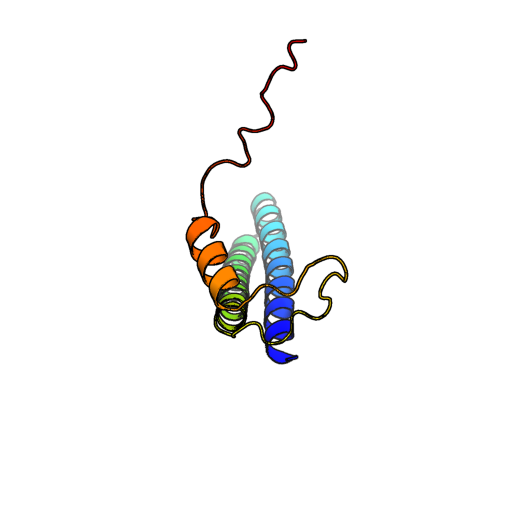 ASP A 1 108 ? 33.405 -4.999 32.757 1.00 58.06 108 ASP A C 1
ATOM 819 O O . ASP A 1 108 ? 32.459 -4.564 33.421 1.00 58.06 108 ASP A O 1
ATOM 823 N N . GLY A 1 109 ? 34.161 -6.042 33.110 1.00 52.50 109 GLY A N 1
ATOM 824 C CA . GLY A 1 109 ? 34.018 -6.858 34.317 1.00 52.50 109 GLY A CA 1
ATOM 825 C C . GLY A 1 109 ? 34.613 -6.270 35.584 1.00 52.50 109 GLY A C 1
ATOM 826 O O . GLY A 1 109 ? 35.120 -5.128 35.562 1.00 52.50 109 GLY A O 1
#

Radius of gyration: 22.23 Å; Cα contacts (8 Å, |Δi|>4): 69; chains: 1; bounding box: 50×24×63 Å

Mean predicted aligned error: 16.75 Å

Solvent-accessible surface area (backbone atoms only — not comparable to full-atom values): 6416 Å² total; per-residue (Å²): 123,64,67,57,57,49,38,37,50,52,14,50,52,31,38,54,53,14,50,51,28,40,53,49,13,53,53,24,50,75,68,69,41,84,62,15,62,59,29,40,53,50,13,51,55,32,36,54,53,13,50,52,35,35,53,54,31,49,52,67,56,69,77,45,82,81,88,70,74,84,77,70,56,92,83,59,75,92,71,52,78,67,56,51,52,51,47,50,71,76,61,56,73,71,84,79,90,74,86,78,74,78,78,80,70,81,88,77,131

pLDDT: mean 70.74, std 14.86, range [45.47, 92.19]

Secondary structure (DSSP, 8-state):
-HHHHHHHHHHHHHHHHHHHHHHHHHHHHHTT-TTHHHHHHHHHHHHHHHHHHHHHHHHHHHTS---------TTS----HHHHHHHHHHH---S-S-SGGGS------

Organism: NCBI:txid1223545

Nearest PDB structures (foldseek):
  7a0g-assembly1_JJJ  TM=4.543E-01  e=2.169E+00  Serratia marcescens
  6grj-assembly1_I  TM=4.569E-01  e=2.871E+00  Aeromonas hydrophila

Foldseek 3Di:
DVPLVVLLVQLVVLLVQLVVLLVVLVVCVVVVHPCSVVSPVSSVVSNVSSVCSNVVSVVVVVPDDCPDPPDDPPPDPDQDPVRVVVCCVVPVPPPDDDPPPPPPDPPDD

Sequence (109 aa):
MQFSKAFGLVGYVGMLIGLAFAVLAIGGAAGGHNSAIWFGIAAALTLITAIVLIAGSRGLLTSRPVRNRTHQDPLQPEVTPEEEAWYEDEYRPQDDVQVTQARDRPSDG